Protein AF-A0A532BH96-F1 (afdb_monomer)

Foldseek 3Di:
DDDDDDDDDDDDDDDDDDDDPPDDDDDDDPDDPPPPDPPPDPDDQDFDDDPLDPDGDPVCVVSVVVVVVVPVVDVHDDDDDWFADDPPDDPVSRVVSSVD

pLDDT: mean 75.54, std 21.63, range [32.91, 97.62]

Radius of gyration: 32.84 Å; Cα contacts (8 Å, |Δi|>4): 36; chains: 1; bounding box: 77×75×36 Å

Sequence (100 aa):
MNLSCFVRHLAFIALLGSTSAFAQTDPPSPATPESAKPQSGPAPLVIHFGTGSSTILPKDREVLDQASRAFNEGKPQVMIVTGSADRAGTPGQNLLLSQR

Structure (mmCIF, N/CA/C/O backbone):
data_AF-A0A532BH96-F1
#
_entry.id   AF-A0A532BH96-F1
#
loop_
_atom_site.group_PDB
_atom_site.id
_atom_site.type_symbol
_atom_site.label_atom_id
_atom_site.label_alt_id
_atom_site.label_comp_id
_atom_site.label_asym_id
_atom_site.label_entity_id
_atom_site.label_seq_id
_atom_site.pdbx_PDB_ins_code
_atom_site.Cartn_x
_atom_site.Cartn_y
_atom_site.Cartn_z
_atom_site.occupancy
_atom_site.B_iso_or_equiv
_atom_site.auth_seq_id
_atom_site.auth_comp_id
_atom_site.auth_asym_id
_atom_site.auth_atom_id
_atom_site.pdbx_PDB_model_num
ATOM 1 N N . MET A 1 1 ? 62.232 59.858 -4.702 1.00 32.91 1 MET A N 1
ATOM 2 C CA . MET A 1 1 ? 63.444 59.220 -4.147 1.00 32.91 1 MET A CA 1
ATOM 3 C C . MET A 1 1 ? 63.254 59.078 -2.652 1.00 32.91 1 MET A C 1
ATOM 5 O O . MET A 1 1 ? 62.924 60.073 -2.032 1.00 32.91 1 MET A O 1
ATOM 9 N N . ASN A 1 2 ? 63.367 57.838 -2.165 1.00 39.50 2 ASN A N 1
ATOM 10 C CA . ASN A 1 2 ? 63.762 57.373 -0.827 1.00 39.50 2 ASN A CA 1
ATOM 11 C C . ASN A 1 2 ? 63.599 58.349 0.356 1.00 39.50 2 ASN A C 1
ATOM 13 O O . ASN A 1 2 ? 64.196 59.417 0.340 1.00 39.50 2 ASN A O 1
ATOM 17 N N . LEU A 1 3 ? 63.011 57.908 1.473 1.00 38.97 3 LEU A N 1
ATOM 18 C CA . LEU A 1 3 ? 63.772 57.194 2.507 1.00 38.97 3 LEU A CA 1
ATOM 19 C C . LEU A 1 3 ? 62.873 56.789 3.692 1.00 38.97 3 LEU A C 1
ATOM 21 O O . LEU A 1 3 ? 61.888 57.435 4.025 1.00 38.97 3 LEU A O 1
ATOM 25 N N . SER A 1 4 ? 63.257 55.657 4.257 1.00 45.19 4 SER A N 1
ATOM 26 C CA . SER A 1 4 ? 62.647 54.786 5.254 1.00 45.19 4 SER A CA 1
ATOM 27 C C . SER A 1 4 ? 62.455 55.343 6.677 1.00 45.19 4 SER A C 1
ATOM 29 O O . SER A 1 4 ? 63.069 56.330 7.060 1.00 45.19 4 SER A O 1
ATOM 31 N N . CYS A 1 5 ? 61.764 54.517 7.482 1.00 35.62 5 CYS A N 1
ATOM 32 C CA . CYS A 1 5 ? 61.951 54.272 8.926 1.00 35.62 5 CYS A CA 1
ATOM 33 C C . CYS A 1 5 ? 61.491 55.337 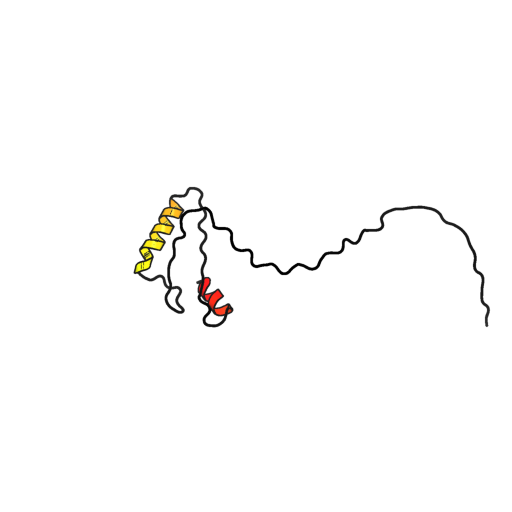9.938 1.00 35.62 5 CYS A C 1
ATOM 35 O O . CYS A 1 5 ? 62.046 56.420 9.973 1.00 35.62 5 CYS A O 1
ATOM 37 N N . PHE A 1 6 ? 60.560 54.943 10.825 1.00 44.78 6 PHE A N 1
ATOM 38 C CA . PHE A 1 6 ? 60.472 55.178 12.291 1.00 44.78 6 PHE A CA 1
ATOM 39 C C . PHE A 1 6 ? 59.014 54.857 12.705 1.00 44.78 6 PHE A C 1
ATOM 41 O O . PHE A 1 6 ? 58.100 55.599 12.382 1.00 44.78 6 PHE A O 1
ATOM 48 N N . VAL A 1 7 ? 58.657 53.647 13.151 1.00 42.09 7 VAL A N 1
ATOM 49 C CA . VAL A 1 7 ? 58.834 53.085 14.507 1.00 42.09 7 VAL A CA 1
ATOM 50 C C . VAL A 1 7 ? 58.417 54.048 15.631 1.00 42.09 7 VAL A C 1
ATOM 52 O O . VAL A 1 7 ? 58.996 55.120 15.751 1.00 42.09 7 VAL A O 1
ATOM 55 N N . ARG A 1 8 ? 57.546 53.531 16.524 1.00 41.12 8 ARG A N 1
ATOM 56 C CA . ARG A 1 8 ? 57.162 54.013 17.876 1.00 41.12 8 ARG A CA 1
ATOM 57 C C . ARG A 1 8 ? 56.141 55.148 17.908 1.00 41.12 8 ARG A C 1
ATOM 59 O O . ARG A 1 8 ? 56.262 56.113 17.185 1.00 41.12 8 ARG A O 1
ATOM 66 N N . HIS A 1 9 ? 55.157 55.181 18.796 1.00 34.03 9 HIS A N 1
ATOM 67 C CA . HIS A 1 9 ? 54.610 54.298 19.834 1.00 34.03 9 HIS A CA 1
ATOM 68 C C . HIS A 1 9 ? 53.549 55.180 20.515 1.00 34.03 9 HIS A C 1
ATOM 70 O O . HIS A 1 9 ? 53.860 56.340 20.763 1.00 34.03 9 HIS A O 1
ATOM 76 N N . LEU A 1 10 ? 52.391 54.620 20.875 1.00 42.12 10 LEU A N 1
ATOM 77 C CA . LEU A 1 10 ? 51.647 54.833 22.134 1.00 42.12 10 LEU A CA 1
ATOM 78 C C . LEU A 1 10 ? 50.129 54.935 21.942 1.00 42.12 10 LEU A C 1
ATOM 80 O O . LEU A 1 10 ? 49.605 55.919 21.442 1.00 42.12 10 LEU A O 1
ATOM 84 N N . ALA A 1 11 ? 49.489 53.902 22.494 1.00 45.09 11 ALA A N 1
ATOM 85 C CA . ALA A 1 11 ? 48.338 53.967 23.390 1.00 45.09 11 ALA A CA 1
ATOM 86 C C . ALA A 1 11 ? 46.981 54.441 22.847 1.00 45.09 11 ALA A C 1
ATOM 88 O O . ALA A 1 11 ? 46.748 55.628 22.705 1.00 45.09 11 ALA 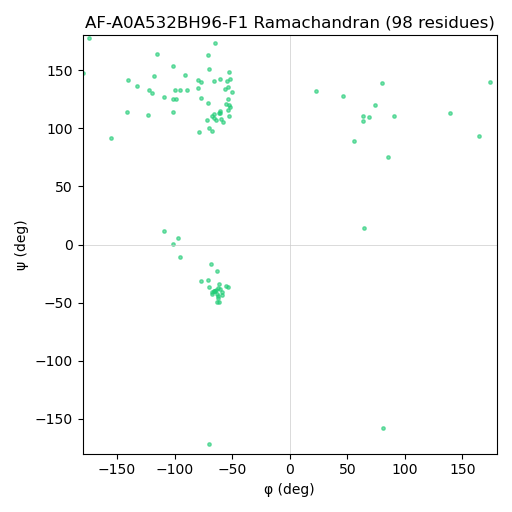A O 1
ATOM 89 N N . PHE A 1 12 ? 46.042 53.493 22.753 1.00 40.41 12 PHE A N 1
ATOM 90 C CA . PHE A 1 12 ? 44.640 53.650 23.176 1.00 40.41 12 PHE A CA 1
ATOM 91 C C . PHE A 1 12 ? 44.103 52.238 23.496 1.00 40.41 12 PHE A C 1
ATOM 93 O O . PHE A 1 12 ? 43.991 51.401 22.610 1.00 40.41 12 PHE A O 1
ATOM 100 N N . ILE A 1 13 ? 44.199 51.789 24.750 1.00 49.19 13 ILE A N 1
ATOM 101 C CA . ILE A 1 13 ? 43.148 51.789 25.788 1.00 49.19 13 ILE A CA 1
ATOM 102 C C . ILE A 1 13 ? 41.922 50.915 25.441 1.00 49.19 13 ILE A C 1
ATOM 104 O O . ILE A 1 13 ? 41.059 51.296 24.665 1.00 49.19 13 ILE A O 1
ATOM 108 N N . ALA A 1 14 ? 41.889 49.777 26.146 1.00 43.22 14 ALA A N 1
ATOM 109 C CA . ALA A 1 14 ? 40.765 49.116 26.818 1.00 43.22 14 ALA A CA 1
ATOM 110 C C . ALA A 1 14 ? 39.547 48.578 26.032 1.00 43.22 14 ALA A C 1
ATOM 112 O O . ALA A 1 14 ? 38.637 49.300 25.648 1.00 43.22 14 ALA A O 1
ATOM 113 N N . LEU A 1 15 ? 39.488 47.240 26.019 1.00 48.00 15 LEU A N 1
ATOM 114 C CA . LEU A 1 15 ? 38.410 46.415 26.588 1.00 48.00 15 LEU A CA 1
ATOM 115 C C . LEU A 1 15 ? 36.960 46.665 26.119 1.00 48.00 15 LEU A C 1
ATOM 117 O O . LEU A 1 15 ? 36.181 47.302 26.816 1.00 48.00 15 LEU A O 1
ATOM 121 N N . LEU A 1 16 ? 36.566 45.978 25.044 1.00 48.00 16 LEU A N 1
ATOM 122 C CA . LEU A 1 16 ? 35.289 45.255 24.917 1.00 48.00 16 LEU A CA 1
ATOM 123 C C . LEU A 1 16 ? 35.631 43.967 24.142 1.00 48.00 16 LEU A C 1
ATOM 125 O O . LEU A 1 16 ? 36.216 44.034 23.071 1.00 48.00 16 LEU A O 1
ATOM 129 N N . GLY A 1 17 ? 35.531 42.769 24.713 1.00 43.12 17 GLY A N 1
ATOM 130 C CA . GLY A 1 17 ? 34.258 42.109 24.977 1.00 43.12 17 GLY A CA 1
ATOM 131 C C . GLY A 1 17 ? 33.880 41.243 23.768 1.00 43.12 17 GLY A C 1
ATOM 132 O O . GLY A 1 17 ? 33.541 41.782 22.722 1.00 43.12 17 GLY A O 1
ATOM 133 N N . SER A 1 18 ? 33.925 39.918 23.951 1.00 45.38 18 SER A N 1
ATOM 134 C CA . SER A 1 18 ? 33.372 38.868 23.071 1.00 45.38 18 SER A CA 1
ATOM 135 C C . SER A 1 18 ? 34.242 38.377 21.905 1.00 45.38 18 SER A C 1
ATOM 137 O O . SER A 1 18 ? 33.954 38.611 20.735 1.00 45.38 18 SER A O 1
ATOM 139 N N . THR A 1 19 ? 35.258 37.565 22.213 1.00 49.19 19 THR A N 1
ATOM 140 C CA . THR A 1 19 ? 35.740 36.560 21.254 1.00 49.19 19 THR A CA 1
ATOM 141 C C . THR A 1 19 ? 34.696 35.448 21.166 1.00 49.19 19 THR A C 1
ATOM 143 O O . THR A 1 19 ? 34.534 34.670 22.107 1.00 49.19 19 THR A O 1
ATOM 146 N N . SER A 1 20 ? 33.965 35.392 20.055 1.00 50.78 20 SER A N 1
ATOM 147 C CA . SER A 1 20 ? 33.078 34.281 19.722 1.00 50.78 20 SER A CA 1
ATOM 148 C C . SER A 1 20 ? 33.856 32.967 19.776 1.00 50.78 20 SER A C 1
ATOM 15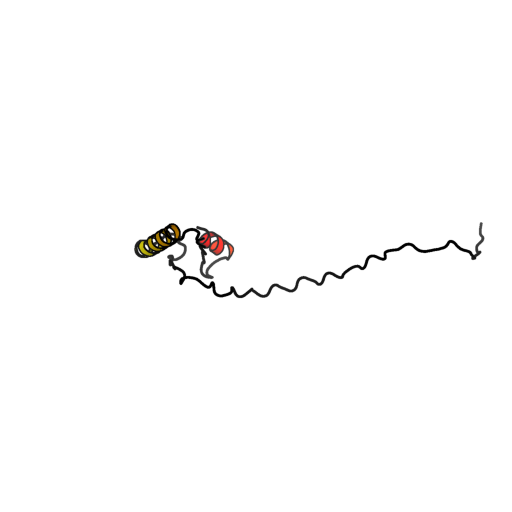0 O O . SER A 1 20 ? 34.788 32.755 19.001 1.00 50.78 20 SER A O 1
ATOM 152 N N . ALA A 1 21 ? 33.485 32.089 20.705 1.00 49.38 21 ALA A N 1
ATOM 153 C CA . ALA A 1 21 ? 33.918 30.705 20.679 1.00 49.38 21 ALA A CA 1
ATOM 154 C C . ALA A 1 21 ? 33.305 30.051 19.434 1.00 49.38 21 ALA A C 1
ATOM 156 O O . ALA A 1 21 ? 32.094 29.841 19.366 1.00 49.38 21 ALA A O 1
ATOM 157 N N . PHE A 1 22 ? 34.130 29.752 18.433 1.00 46.31 22 PHE A N 1
ATOM 158 C CA . PHE A 1 22 ? 33.749 28.812 17.388 1.00 46.31 22 PHE A CA 1
ATOM 159 C C . PHE A 1 22 ? 33.659 27.432 18.040 1.00 46.31 22 PHE A C 1
ATOM 161 O O . PHE A 1 22 ? 34.670 26.770 18.261 1.00 46.31 22 PHE A O 1
ATOM 168 N N . ALA A 1 23 ? 32.444 27.019 18.396 1.00 52.12 23 ALA A N 1
ATOM 169 C CA . ALA A 1 23 ? 32.159 25.622 18.669 1.00 52.12 23 ALA A CA 1
ATOM 170 C C . ALA A 1 23 ? 32.430 24.840 17.374 1.00 52.12 23 ALA A C 1
ATOM 172 O O . ALA A 1 23 ? 31.764 25.060 16.361 1.00 52.12 23 ALA A O 1
ATOM 173 N N . GLN A 1 24 ? 33.447 23.978 17.387 1.00 53.66 24 GLN A N 1
ATOM 174 C CA . GLN A 1 24 ? 33.673 23.003 16.327 1.00 53.66 24 GLN A CA 1
ATOM 175 C C . GLN A 1 24 ? 32.448 22.087 16.269 1.00 53.66 24 GLN A C 1
ATOM 177 O O . GLN A 1 24 ? 32.175 21.343 17.206 1.00 53.66 24 GLN A O 1
ATOM 182 N N . THR A 1 25 ? 31.693 22.162 15.177 1.00 48.53 25 THR A N 1
ATOM 183 C CA . THR A 1 25 ? 30.738 21.122 14.804 1.00 48.53 25 THR A CA 1
ATOM 184 C C . THR A 1 25 ? 31.528 19.876 14.432 1.00 48.53 25 THR A C 1
ATOM 186 O O . THR A 1 25 ? 32.210 19.864 13.404 1.00 48.53 25 THR A O 1
ATOM 189 N N . ASP A 1 26 ? 31.442 18.848 15.274 1.00 65.62 26 ASP A N 1
ATOM 190 C CA . ASP A 1 26 ? 31.833 17.489 14.912 1.00 65.62 26 ASP A CA 1
ATOM 191 C C . ASP A 1 26 ? 31.144 17.069 13.597 1.00 65.62 26 ASP A C 1
ATOM 193 O O . ASP A 1 26 ? 29.980 17.425 13.363 1.00 65.62 26 ASP A O 1
ATOM 197 N N . PRO A 1 27 ? 31.828 16.319 12.715 1.00 69.38 27 PRO A N 1
ATOM 198 C CA . PRO A 1 27 ? 31.194 15.730 11.542 1.00 69.38 27 PRO A CA 1
ATOM 199 C C . PRO A 1 27 ? 30.064 14.779 11.981 1.00 69.38 27 PRO A C 1
ATOM 201 O O . PRO A 1 27 ? 30.222 14.069 12.979 1.00 69.38 27 PRO A O 1
ATOM 204 N N . PRO A 1 28 ? 28.927 14.724 11.257 1.00 65.25 28 PRO A N 1
ATOM 205 C CA . PRO A 1 28 ? 27.851 13.803 11.592 1.00 65.25 28 PRO A CA 1
ATOM 206 C C . PRO A 1 28 ? 28.379 12.370 11.515 1.00 65.25 28 PRO A C 1
ATOM 208 O O . PRO A 1 28 ? 28.774 11.887 10.452 1.00 65.25 28 PRO A O 1
ATOM 211 N N . SER A 1 29 ? 28.400 11.704 12.668 1.00 71.25 29 SER A N 1
ATOM 212 C CA . SER A 1 29 ? 28.680 10.277 12.765 1.00 71.25 29 SER A CA 1
ATOM 213 C C . SER A 1 29 ? 27.682 9.520 11.875 1.00 71.25 29 SER A C 1
ATOM 215 O O . SER A 1 29 ? 26.491 9.852 11.906 1.00 71.25 29 SER A O 1
ATOM 217 N N . PRO A 1 30 ? 28.121 8.546 11.053 1.00 67.44 30 PRO A N 1
ATOM 218 C CA . PRO A 1 30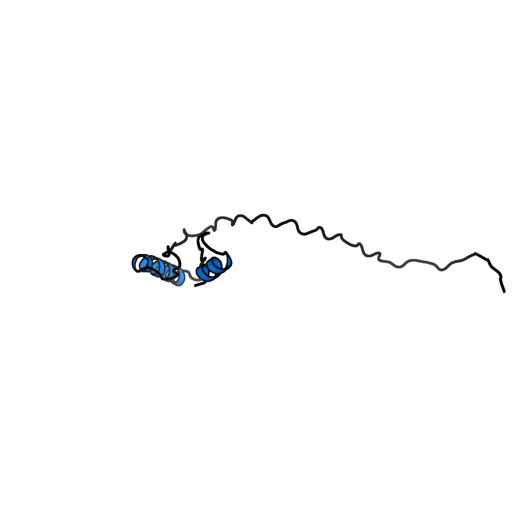 ? 27.218 7.770 10.214 1.00 67.44 30 PRO A CA 1
ATOM 219 C C . PRO A 1 30 ? 26.148 7.129 11.095 1.00 67.44 30 PRO A C 1
ATOM 221 O O . PRO A 1 30 ? 26.464 6.397 12.032 1.00 67.44 30 PRO A O 1
ATOM 224 N N . ALA A 1 31 ? 24.883 7.445 10.812 1.00 62.19 31 ALA A N 1
ATOM 225 C CA . ALA A 1 31 ? 23.747 6.893 11.527 1.00 62.19 31 ALA A CA 1
ATOM 226 C C . ALA A 1 31 ? 23.784 5.365 11.410 1.00 62.19 31 ALA A C 1
ATOM 228 O O . ALA A 1 31 ? 23.494 4.793 10.358 1.00 62.19 31 ALA A O 1
ATOM 229 N N . THR A 1 32 ? 24.171 4.702 12.496 1.00 63.19 32 THR A N 1
ATOM 230 C CA . THR A 1 32 ? 23.914 3.282 12.706 1.00 63.19 32 THR A CA 1
ATOM 231 C C . THR A 1 32 ? 22.424 3.053 12.447 1.00 63.19 32 THR A C 1
ATOM 233 O O . THR A 1 32 ? 21.627 3.829 12.980 1.00 63.19 32 THR A O 1
ATOM 236 N N . PRO A 1 33 ? 22.018 2.047 11.648 1.00 61.00 33 PRO A N 1
ATOM 237 C CA . PRO A 1 33 ? 20.609 1.726 11.467 1.00 61.00 33 PRO A CA 1
ATOM 238 C C . PRO A 1 33 ? 19.983 1.551 12.846 1.00 61.00 33 PRO A C 1
ATOM 240 O O . PRO A 1 33 ? 20.344 0.632 13.585 1.00 61.00 33 PRO A O 1
ATOM 243 N N . GLU A 1 34 ? 19.119 2.486 13.229 1.00 61.78 34 GLU A N 1
ATOM 244 C CA . GLU A 1 34 ? 18.418 2.414 14.496 1.00 61.78 34 GLU A CA 1
ATOM 245 C C . GLU A 1 34 ? 17.528 1.177 14.421 1.00 61.78 34 GLU A C 1
ATOM 247 O O . GLU A 1 34 ? 16.574 1.113 13.646 1.00 61.78 34 GLU A O 1
ATOM 252 N N . SER A 1 35 ? 17.925 0.138 15.155 1.00 63.47 35 SER A N 1
ATOM 253 C CA . SER A 1 35 ? 17.144 -1.081 15.286 1.00 63.47 35 SER A CA 1
ATOM 254 C C . SER A 1 35 ? 15.805 -0.675 15.886 1.00 63.47 35 SER A C 1
ATOM 256 O O . SER A 1 35 ? 15.749 -0.251 17.043 1.00 63.47 35 SER A O 1
ATOM 258 N N . ALA A 1 36 ? 14.750 -0.709 15.070 1.00 64.69 36 ALA A N 1
ATOM 259 C CA . ALA A 1 36 ? 13.418 -0.294 15.477 1.00 64.69 36 ALA A CA 1
ATOM 260 C C . ALA A 1 36 ? 13.049 -1.021 16.777 1.00 64.69 36 ALA A C 1
ATOM 262 O O . ALA A 1 36 ? 13.017 -2.253 16.825 1.00 64.69 36 ALA A O 1
ATOM 263 N N . LYS A 1 37 ? 12.817 -0.259 17.854 1.00 59.72 37 LYS A N 1
ATOM 264 C CA . LYS A 1 37 ? 12.353 -0.828 19.123 1.00 59.72 37 LYS A CA 1
ATOM 265 C C . LYS A 1 37 ? 11.084 -1.653 18.867 1.00 59.72 37 LYS A C 1
ATOM 267 O O . LYS A 1 37 ? 10.229 -1.191 18.108 1.00 59.72 37 LYS A O 1
ATOM 272 N N . PRO A 1 38 ? 10.919 -2.819 19.519 1.00 57.22 38 PRO A N 1
ATOM 273 C CA . PRO A 1 38 ? 9.679 -3.577 19.448 1.00 57.22 38 PRO A CA 1
ATOM 274 C C . PRO A 1 38 ? 8.510 -2.666 19.819 1.00 57.22 38 PRO A C 1
ATOM 276 O O . PRO A 1 38 ? 8.490 -2.082 20.906 1.00 57.22 38 PRO A O 1
ATOM 279 N N . GLN A 1 39 ? 7.562 -2.500 18.901 1.00 59.34 39 GLN A N 1
ATOM 280 C CA . GLN A 1 39 ? 6.346 -1.753 19.179 1.00 59.34 39 GLN A CA 1
ATOM 281 C C . GLN A 1 39 ? 5.559 -2.543 20.228 1.00 59.34 39 GLN A C 1
ATOM 283 O O . GLN A 1 39 ? 5.105 -3.654 19.964 1.00 59.34 39 GLN A O 1
ATOM 288 N N . SER A 1 40 ? 5.449 -1.996 21.441 1.00 59.03 40 SER A N 1
ATOM 289 C CA . SER A 1 40 ? 4.590 -2.558 22.483 1.00 59.03 40 SER A CA 1
ATOM 290 C C . SER A 1 40 ? 3.142 -2.331 22.055 1.00 59.03 40 SER A C 1
ATOM 292 O O . SER A 1 40 ? 2.630 -1.215 22.129 1.00 59.03 40 SER A O 1
ATOM 294 N N . GLY A 1 41 ? 2.522 -3.370 21.509 1.00 67.75 41 GLY A N 1
ATOM 295 C CA . GLY A 1 41 ? 1.183 -3.325 20.943 1.00 67.75 41 GLY A CA 1
ATOM 296 C C . GLY A 1 41 ? 0.707 -4.718 20.532 1.00 67.75 41 GLY A C 1
ATOM 297 O O . GLY A 1 41 ? 1.448 -5.694 20.679 1.00 67.75 41 GLY A O 1
ATOM 298 N N . PRO A 1 42 ? -0.537 -4.829 20.039 1.00 74.06 42 PRO A N 1
ATOM 299 C CA . PRO A 1 42 ? -1.041 -6.062 19.449 1.00 74.06 42 PRO A CA 1
ATOM 300 C C . PRO A 1 42 ? -0.089 -6.575 18.365 1.00 74.06 42 PRO A C 1
ATOM 302 O O . PRO A 1 42 ? 0.555 -5.781 17.677 1.00 74.06 42 PRO A O 1
ATOM 305 N N . ALA A 1 43 ? -0.023 -7.898 18.198 1.00 82.81 43 ALA A N 1
ATOM 306 C CA . ALA A 1 43 ? 0.742 -8.484 17.105 1.00 82.81 43 ALA A CA 1
ATOM 307 C C . ALA A 1 43 ? 0.290 -7.872 15.760 1.00 82.81 43 ALA A C 1
ATOM 309 O O . ALA A 1 43 ? -0.917 -7.719 15.542 1.00 82.81 43 ALA A O 1
ATOM 310 N N . PRO A 1 44 ? 1.228 -7.505 14.869 1.00 87.12 44 PRO A N 1
ATOM 311 C CA . PRO A 1 44 ? 0.882 -6.887 13.599 1.00 87.12 44 PRO A CA 1
ATOM 312 C C . PRO A 1 44 ? 0.117 -7.873 12.713 1.00 87.12 44 PRO A C 1
ATOM 314 O O . PRO A 1 44 ? 0.449 -9.058 12.646 1.00 87.12 44 PRO A O 1
ATOM 317 N N . LEU A 1 45 ? -0.890 -7.369 12.002 1.00 92.31 45 LEU A N 1
ATOM 318 C CA . LEU A 1 45 ? -1.563 -8.123 10.951 1.00 92.31 45 LEU A CA 1
ATOM 319 C C 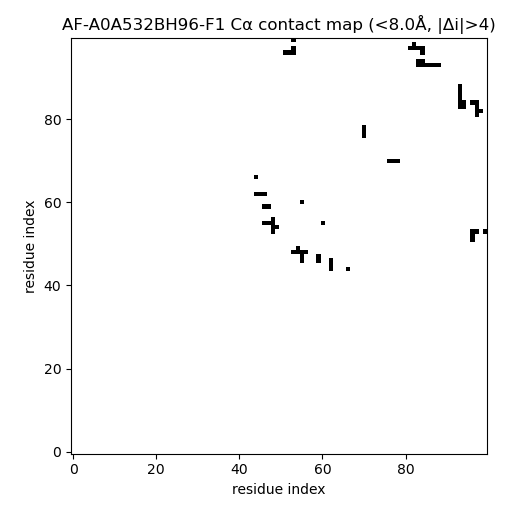. LEU A 1 45 ? -0.698 -8.078 9.686 1.00 92.31 45 LEU A C 1
ATOM 321 O O . LEU A 1 45 ? -0.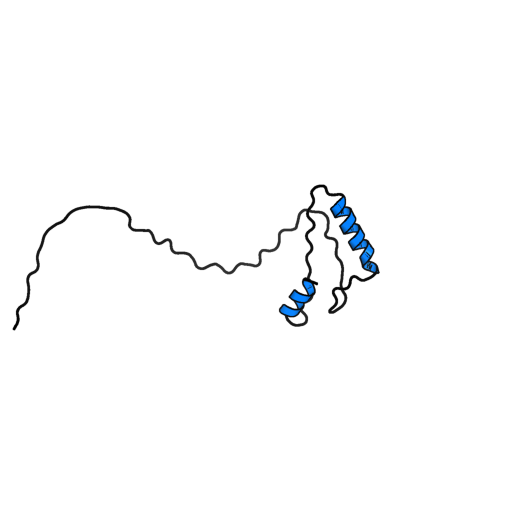195 -7.018 9.314 1.00 92.31 45 LEU A O 1
ATOM 325 N N . VAL A 1 46 ? -0.518 -9.226 9.031 1.00 94.12 46 VAL A N 1
ATOM 326 C CA . VAL A 1 46 ? 0.385 -9.380 7.880 1.00 94.12 46 VAL A CA 1
ATOM 327 C C . VAL A 1 46 ? -0.395 -9.892 6.674 1.00 94.12 46 VAL A C 1
ATOM 329 O O . VAL A 1 46 ? -1.143 -10.860 6.782 1.00 94.12 46 VAL A O 1
ATOM 332 N N . ILE A 1 47 ? -0.190 -9.257 5.518 1.00 95.62 47 ILE A N 1
ATOM 333 C CA . ILE A 1 47 ? -0.737 -9.678 4.223 1.00 95.62 47 ILE A CA 1
ATOM 334 C C . ILE A 1 47 ? 0.438 -9.953 3.285 1.00 95.62 47 ILE A C 1
ATOM 336 O O . ILE A 1 47 ? 1.343 -9.130 3.152 1.00 95.62 47 ILE A O 1
ATOM 340 N N . HIS A 1 48 ? 0.425 -11.117 2.634 1.00 95.06 48 HIS A N 1
ATOM 341 C CA . HIS A 1 48 ? 1.446 -11.499 1.664 1.00 95.06 48 HIS A CA 1
ATOM 342 C C . HIS A 1 48 ? 0.957 -11.260 0.240 1.00 95.06 48 HIS A C 1
ATOM 344 O O . HIS A 1 48 ? -0.134 -11.686 -0.134 1.00 95.06 48 HIS A O 1
ATOM 350 N N . PHE A 1 49 ? 1.807 -10.639 -0.569 1.00 95.75 49 PHE A N 1
ATOM 351 C CA . PHE A 1 49 ? 1.525 -10.363 -1.969 1.00 95.75 49 PHE A CA 1
ATOM 352 C C . PHE A 1 49 ? 2.237 -11.356 -2.888 1.00 95.75 49 PHE A C 1
ATOM 354 O O . PHE A 1 49 ? 3.277 -11.920 -2.545 1.00 95.75 49 PHE A O 1
ATOM 361 N N . GLY A 1 50 ? 1.665 -11.568 -4.074 1.00 94.81 50 GLY A N 1
ATOM 362 C CA . GLY A 1 50 ? 2.336 -12.311 -5.140 1.00 94.81 50 GLY A CA 1
ATOM 363 C C . GLY A 1 50 ? 3.504 -11.522 -5.743 1.00 94.81 50 GLY A C 1
ATOM 364 O O . GLY A 1 50 ? 3.589 -10.303 -5.602 1.00 94.81 50 GLY A O 1
ATOM 365 N N . THR A 1 51 ? 4.390 -12.212 -6.465 1.00 94.81 51 THR A N 1
ATOM 366 C CA . THR A 1 51 ? 5.550 -11.598 -7.129 1.00 94.81 51 THR A CA 1
ATOM 367 C C . THR A 1 51 ? 5.139 -10.429 -8.027 1.00 94.81 51 THR A C 1
ATOM 369 O O . THR A 1 51 ? 4.301 -10.585 -8.914 1.00 94.81 51 THR A O 1
ATOM 372 N N . GLY A 1 52 ? 5.744 -9.258 -7.801 1.00 94.88 52 GLY A N 1
ATOM 373 C CA . GLY A 1 52 ? 5.504 -8.053 -8.602 1.00 94.88 52 GLY A CA 1
ATOM 374 C C . GLY A 1 52 ? 4.079 -7.490 -8.518 1.00 94.88 52 GLY A C 1
ATOM 375 O O . GLY A 1 52 ? 3.709 -6.668 -9.355 1.00 94.88 52 GLY A O 1
ATOM 376 N N . SER A 1 53 ? 3.276 -7.925 -7.544 1.00 95.94 53 SER A N 1
ATOM 377 C CA . SER A 1 53 ? 1.873 -7.537 -7.398 1.00 95.94 53 SER A CA 1
ATOM 378 C C . SER A 1 53 ? 1.636 -6.792 -6.088 1.00 95.94 53 SER A C 1
ATOM 380 O O . SER A 1 53 ? 2.224 -7.130 -5.069 1.00 95.94 53 SER A O 1
ATOM 382 N N . SER A 1 54 ? 0.730 -5.815 -6.111 1.00 96.38 54 SER A N 1
ATOM 383 C CA . SER A 1 54 ? 0.127 -5.194 -4.920 1.00 96.38 54 SER A CA 1
ATOM 384 C C . SER A 1 54 ? -1.349 -5.588 -4.756 1.00 96.38 54 SER A C 1
ATOM 386 O O . SER A 1 54 ? -2.095 -5.008 -3.973 1.00 96.38 54 SER A O 1
ATOM 388 N N . THR A 1 55 ? -1.813 -6.585 -5.519 1.00 96.62 55 THR A N 1
ATOM 389 C CA . THR A 1 55 ? -3.202 -7.050 -5.442 1.00 96.62 55 THR A CA 1
ATOM 390 C C . THR A 1 55 ? -3.395 -7.917 -4.206 1.00 96.62 55 THR A C 1
ATOM 392 O O . THR A 1 55 ? -2.706 -8.922 -4.040 1.00 96.62 55 THR A O 1
ATOM 395 N N . ILE A 1 56 ? -4.380 -7.569 -3.378 1.00 94.56 56 ILE A N 1
ATOM 396 C CA . ILE A 1 56 ? -4.790 -8.387 -2.234 1.00 94.56 56 ILE A CA 1
ATOM 397 C C . ILE A 1 56 ? -5.492 -9.644 -2.749 1.00 94.56 56 ILE A C 1
ATOM 399 O O . ILE A 1 56 ? -6.502 -9.564 -3.456 1.00 94.56 56 ILE A O 1
ATOM 403 N N . LEU A 1 57 ? -4.963 -10.815 -2.390 1.00 93.88 57 LEU A N 1
ATOM 404 C CA . LEU A 1 57 ? -5.567 -12.085 -2.771 1.00 93.88 57 LEU A CA 1
ATOM 405 C C . LEU A 1 57 ? -6.883 -12.301 -2.002 1.00 93.88 57 LEU A C 1
ATOM 407 O O . LEU A 1 57 ? -7.001 -11.874 -0.853 1.00 93.88 57 LEU A O 1
ATOM 411 N N . PRO A 1 58 ? -7.864 -13.028 -2.572 1.00 94.31 58 PRO A N 1
ATOM 412 C CA . PRO A 1 58 ? -9.139 -13.287 -1.901 1.00 94.31 58 PRO A CA 1
ATOM 413 C C . PRO A 1 58 ? -8.995 -13.899 -0.503 1.00 94.31 58 PRO A C 1
ATOM 415 O O . PRO A 1 58 ? -9.738 -13.521 0.396 1.00 94.31 58 PRO A O 1
ATOM 418 N N . LYS A 1 59 ? -8.003 -14.781 -0.312 1.00 91.06 59 LYS A N 1
ATOM 419 C CA . LYS A 1 59 ? -7.713 -15.434 0.974 1.00 91.06 59 LYS A CA 1
ATOM 420 C C . LYS A 1 59 ? -7.300 -14.464 2.089 1.00 91.06 59 LYS A C 1
ATOM 422 O O . LYS A 1 59 ? -7.439 -14.800 3.253 1.00 91.06 59 LYS A O 1
ATOM 427 N N . ASP A 1 60 ? -6.792 -13.281 1.738 1.00 93.81 60 ASP A N 1
ATOM 428 C CA . ASP A 1 60 ? -6.265 -12.307 2.701 1.00 93.81 60 ASP A CA 1
ATOM 429 C C . ASP A 1 60 ? -7.265 -11.167 2.984 1.00 93.81 60 ASP A C 1
ATOM 431 O O . ASP A 1 60 ? -6.990 -10.276 3.787 1.00 93.81 60 ASP A O 1
ATOM 435 N N . ARG A 1 61 ? -8.457 -11.194 2.365 1.00 94.50 61 ARG A N 1
ATOM 436 C CA . ARG A 1 61 ? -9.515 -10.197 2.611 1.00 94.50 61 ARG A CA 1
ATOM 437 C C . ARG A 1 61 ? -10.001 -10.204 4.055 1.00 94.50 61 ARG A C 1
ATOM 439 O O . ARG A 1 61 ? -10.222 -9.142 4.624 1.00 94.50 61 ARG A O 1
ATOM 446 N N . GLU A 1 62 ? -10.091 -11.382 4.665 1.00 94.81 62 GLU A N 1
ATOM 447 C CA . GLU A 1 62 ? -10.520 -11.523 6.060 1.00 94.81 62 GLU A CA 1
ATOM 448 C C . GLU A 1 62 ? -9.569 -10.804 7.033 1.00 94.81 62 GLU A C 1
ATOM 450 O O . GLU A 1 62 ? -10.018 -10.210 8.015 1.00 94.81 62 GLU A O 1
ATOM 455 N N . VAL A 1 63 ? -8.264 -10.785 6.727 1.00 94.06 63 VAL A N 1
ATOM 456 C CA . VAL A 1 63 ? -7.241 -10.077 7.516 1.00 94.06 63 VAL A CA 1
ATOM 457 C C . VAL A 1 63 ? -7.435 -8.562 7.420 1.00 94.06 63 VAL A C 1
ATOM 459 O O . VAL A 1 63 ? -7.374 -7.860 8.431 1.00 94.06 63 VAL A O 1
ATOM 462 N N . LEU A 1 64 ? -7.720 -8.046 6.221 1.00 93.75 64 LEU A N 1
ATOM 463 C CA . LEU A 1 64 ? -8.002 -6.622 6.019 1.00 93.75 64 LEU A CA 1
ATOM 464 C C . LEU A 1 64 ? -9.294 -6.188 6.730 1.00 93.75 64 LEU A C 1
ATOM 466 O O . LEU A 1 64 ? -9.346 -5.118 7.344 1.00 93.75 64 LEU A O 1
ATOM 470 N N . ASP A 1 65 ? -10.323 -7.033 6.694 1.00 94.38 65 ASP A N 1
ATOM 471 C CA . ASP A 1 65 ? -11.581 -6.786 7.396 1.00 94.38 65 ASP A CA 1
ATOM 472 C C . ASP A 1 65 ? -11.379 -6.759 8.917 1.00 94.38 65 ASP A C 1
ATOM 474 O O . ASP A 1 65 ? -11.954 -5.920 9.616 1.00 94.38 65 ASP A O 1
ATOM 478 N N . GLN A 1 66 ? -10.531 -7.650 9.444 1.00 92.75 66 GLN A N 1
ATOM 479 C CA . GLN A 1 66 ? -10.149 -7.647 10.854 1.00 92.75 66 GLN A CA 1
ATOM 480 C C . GLN A 1 66 ? -9.411 -6.358 11.237 1.00 92.75 66 GLN A C 1
ATOM 482 O O . GLN A 1 66 ? -9.762 -5.748 12.248 1.00 92.75 66 GLN A O 1
ATOM 487 N N . ALA A 1 67 ? -8.442 -5.916 10.427 1.00 91.44 67 ALA A N 1
ATOM 488 C CA . ALA A 1 67 ? -7.734 -4.653 10.652 1.00 91.44 67 ALA A CA 1
ATOM 489 C C . ALA A 1 67 ? -8.705 -3.461 10.676 1.00 91.44 67 ALA A C 1
ATOM 491 O O . ALA A 1 67 ? -8.639 -2.614 11.566 1.00 91.44 67 ALA A O 1
ATOM 492 N N . SER A 1 68 ? -9.655 -3.440 9.736 1.00 92.31 68 SER A N 1
ATOM 493 C CA . SER A 1 68 ? -10.662 -2.381 9.620 1.00 92.31 68 SER A CA 1
ATOM 494 C C . SER A 1 68 ? -11.562 -2.308 10.855 1.00 92.31 68 SER A C 1
ATOM 496 O O . SER A 1 68 ? -11.813 -1.223 11.377 1.00 92.31 68 SER A O 1
ATOM 498 N N . ARG A 1 69 ? -12.022 -3.459 11.366 1.00 91.94 69 ARG A N 1
ATOM 499 C CA . ARG A 1 69 ? -12.811 -3.517 12.607 1.00 91.94 69 ARG A CA 1
ATOM 500 C C . ARG A 1 69 ? -12.012 -3.027 13.811 1.00 91.94 69 ARG A C 1
ATOM 502 O O . ARG A 1 69 ? -12.477 -2.129 14.505 1.00 91.94 69 ARG A O 1
ATOM 509 N N . ALA A 1 70 ? -10.792 -3.534 13.993 1.00 89.00 70 ALA A N 1
ATOM 510 C CA . ALA A 1 70 ? -9.931 -3.144 15.109 1.00 89.00 70 ALA A CA 1
ATOM 511 C C . ALA A 1 70 ? -9.645 -1.632 15.122 1.00 89.00 70 ALA A C 1
ATOM 513 O O . ALA A 1 70 ? -9.692 -0.996 16.174 1.00 89.00 70 ALA A O 1
ATOM 514 N N . PHE A 1 71 ? -9.402 -1.042 13.948 1.00 89.75 71 PHE A N 1
ATOM 515 C CA . PHE A 1 71 ? -9.216 0.401 13.815 1.00 89.75 71 PHE A CA 1
ATOM 516 C C . PHE A 1 71 ? -10.473 1.194 14.207 1.00 89.75 71 PHE A C 1
ATOM 518 O O . PHE A 1 71 ? -10.372 2.190 14.918 1.00 89.75 71 PHE A O 1
ATOM 525 N N . ASN A 1 72 ? -11.659 0.743 13.789 1.00 89.69 72 ASN A N 1
ATOM 526 C CA . ASN A 1 72 ? -12.924 1.425 14.086 1.00 89.69 72 A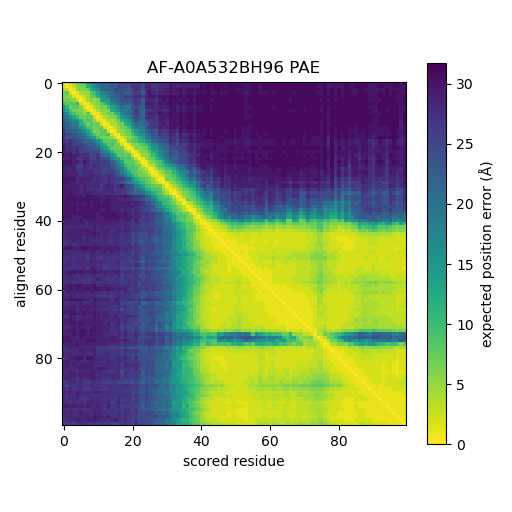SN A CA 1
ATOM 527 C C . ASN A 1 72 ? -13.344 1.324 15.565 1.00 89.69 72 ASN A C 1
ATOM 529 O O . ASN A 1 72 ? -14.012 2.223 16.081 1.00 89.69 72 ASN A O 1
ATOM 533 N N . GLU A 1 73 ? -12.978 0.234 16.241 1.00 88.50 73 GLU A N 1
ATOM 534 C CA . GLU A 1 73 ? -13.288 -0.008 17.655 1.00 88.50 73 GLU A CA 1
ATOM 535 C C . GLU A 1 73 ? -12.376 0.793 18.605 1.00 88.50 73 GL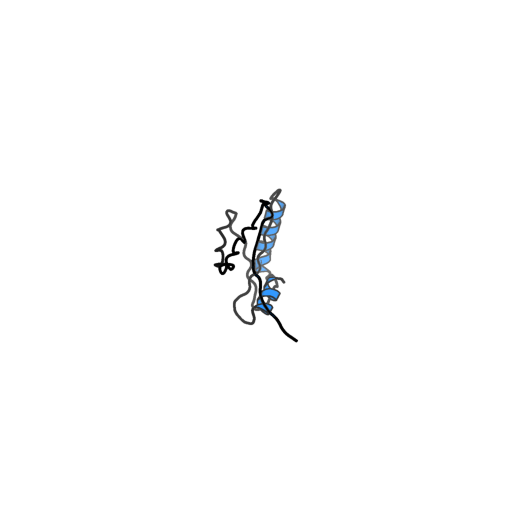U A C 1
ATOM 537 O O . GLU A 1 73 ? -12.813 1.215 19.679 1.00 88.50 73 GLU A O 1
ATOM 542 N N . GLY A 1 74 ? -11.125 1.056 18.212 1.00 75.94 74 GLY A N 1
ATOM 543 C CA . GLY A 1 74 ? -10.149 1.792 19.019 1.00 75.94 74 GLY A CA 1
ATOM 544 C C . GLY A 1 74 ? -10.364 3.311 18.991 1.00 75.94 74 GLY A C 1
ATOM 545 O O . GLY A 1 74 ? -9.885 4.000 18.093 1.00 75.94 74 GLY A O 1
ATOM 546 N N . LYS A 1 75 ? -11.041 3.883 19.995 1.00 64.50 75 LYS A N 1
ATOM 547 C CA . LYS A 1 75 ? -11.167 5.347 20.157 1.00 64.50 75 LYS A CA 1
ATOM 548 C C . LYS A 1 75 ? -10.215 5.897 21.235 1.00 64.50 75 LYS A C 1
ATOM 550 O O . LYS A 1 75 ? -10.493 5.659 22.410 1.00 64.50 75 LYS A O 1
ATOM 555 N N . PRO A 1 76 ? -9.197 6.724 20.905 1.00 60.69 76 PRO A N 1
ATOM 556 C CA . PRO A 1 76 ? -8.545 6.942 19.606 1.00 60.69 76 PRO A CA 1
ATOM 557 C C . PRO A 1 76 ? -7.360 5.981 19.378 1.00 60.69 76 PRO A C 1
ATOM 559 O O . PRO A 1 76 ? -6.485 5.864 20.234 1.00 60.69 76 PRO A O 1
ATOM 562 N N . GLN A 1 77 ? -7.283 5.349 18.203 1.00 77.12 77 GLN A N 1
ATOM 563 C CA . GLN A 1 77 ? -6.155 4.503 17.807 1.00 77.12 77 GLN A CA 1
ATOM 564 C C . GLN A 1 77 ? -5.668 4.839 16.392 1.00 77.12 77 GLN A C 1
ATOM 566 O O . GLN A 1 77 ? -6.458 5.043 15.476 1.00 77.12 77 GLN A O 1
ATOM 571 N N . VAL A 1 78 ? -4.346 4.915 16.219 1.00 86.19 78 VAL A N 1
ATOM 572 C CA . VAL A 1 78 ? -3.692 5.104 14.915 1.00 86.19 78 VAL A CA 1
ATOM 573 C C . VAL A 1 78 ? -3.303 3.736 14.360 1.00 86.19 78 VAL A C 1
ATOM 575 O O . VAL A 1 78 ? -2.710 2.930 15.076 1.00 86.19 78 VAL A O 1
ATOM 578 N N . MET A 1 79 ? -3.601 3.485 13.084 1.00 88.25 79 MET A N 1
ATOM 579 C CA . MET A 1 79 ? -3.092 2.325 12.350 1.00 88.25 79 MET A CA 1
ATOM 580 C C . MET A 1 79 ? -1.886 2.744 11.509 1.00 88.25 79 MET A C 1
ATOM 582 O O . MET A 1 79 ? -1.975 3.674 10.709 1.00 88.25 79 MET A O 1
ATOM 586 N N . ILE A 1 80 ? -0.763 2.050 11.686 1.00 90.62 80 ILE A N 1
ATOM 587 C CA . ILE A 1 80 ? 0.440 2.222 10.867 1.00 90.62 80 ILE A CA 1
ATOM 588 C C . ILE A 1 80 ? 0.473 1.080 9.854 1.00 90.62 80 ILE A C 1
ATOM 590 O O . ILE A 1 80 ? 0.421 -0.086 10.239 1.00 90.62 80 ILE A O 1
ATOM 594 N N . VAL A 1 81 ? 0.573 1.418 8.568 1.00 93.44 81 VAL A N 1
ATOM 595 C CA . VAL A 1 81 ? 0.724 0.446 7.478 1.00 93.44 81 VAL A CA 1
ATOM 596 C C . VAL A 1 81 ? 2.140 0.554 6.932 1.00 93.44 81 VAL A C 1
ATOM 598 O O . VAL A 1 81 ? 2.600 1.642 6.589 1.00 93.44 81 VAL A O 1
ATOM 601 N N . THR A 1 82 ? 2.843 -0.573 6.860 1.00 94.94 82 THR A N 1
ATOM 602 C CA . THR A 1 82 ? 4.208 -0.638 6.330 1.00 94.94 82 THR A CA 1
ATOM 603 C C . THR A 1 82 ? 4.255 -1.628 5.178 1.00 94.94 82 THR A C 1
ATOM 605 O O . THR A 1 82 ? 4.113 -2.832 5.380 1.00 94.94 82 THR A O 1
ATOM 608 N N . GLY A 1 83 ? 4.457 -1.113 3.966 1.00 95.69 83 GLY A N 1
ATOM 609 C CA . GLY A 1 83 ? 4.736 -1.926 2.791 1.00 95.69 83 GLY A CA 1
ATOM 610 C C . GLY A 1 83 ? 6.201 -2.348 2.757 1.00 95.69 83 GLY A C 1
ATOM 611 O O . GLY A 1 83 ? 7.099 -1.585 3.112 1.00 95.69 83 GLY A O 1
ATOM 612 N N . SER A 1 84 ? 6.462 -3.578 2.336 1.00 96.12 84 SER A N 1
ATOM 613 C CA . SER A 1 84 ? 7.814 -4.082 2.104 1.00 96.12 84 SER A CA 1
ATOM 614 C C . SER A 1 84 ? 7.820 -4.948 0.856 1.00 96.12 84 SER A C 1
ATOM 616 O O . SER A 1 84 ? 6.878 -5.693 0.601 1.00 96.12 84 SER A O 1
ATOM 618 N N . ALA A 1 85 ? 8.894 -4.840 0.086 1.00 97.44 85 ALA A N 1
ATOM 619 C CA . ALA A 1 85 ? 9.175 -5.705 -1.048 1.00 97.44 85 ALA A CA 1
ATOM 620 C C . ALA A 1 85 ? 10.442 -6.517 -0.754 1.00 97.44 85 ALA A C 1
ATOM 622 O O . ALA A 1 85 ? 11.200 -6.208 0.171 1.00 97.44 85 ALA A O 1
ATOM 623 N N . ASP A 1 86 ? 10.660 -7.576 -1.527 1.00 95.69 86 ASP A N 1
ATOM 624 C CA . ASP A 1 86 ? 11.888 -8.358 -1.436 1.00 95.69 86 ASP A CA 1
ATOM 625 C C . ASP A 1 86 ? 13.107 -7.576 -1.983 1.00 95.69 86 ASP A C 1
ATOM 627 O O . ASP A 1 86 ? 13.064 -6.368 -2.234 1.00 95.69 86 ASP A O 1
ATOM 631 N N . ARG A 1 87 ? 14.249 -8.260 -2.108 1.00 96.38 87 ARG A N 1
ATOM 632 C CA . ARG A 1 87 ? 15.502 -7.670 -2.610 1.00 96.38 87 ARG A CA 1
ATOM 633 C C . ARG A 1 87 ? 15.746 -7.930 -4.098 1.00 96.38 87 ARG A C 1
ATOM 635 O O . ARG A 1 87 ? 16.827 -7.610 -4.584 1.00 96.38 87 ARG A O 1
ATOM 642 N N . ALA A 1 88 ? 14.801 -8.538 -4.812 1.00 96.69 88 ALA A N 1
ATOM 643 C CA . ALA A 1 88 ? 14.950 -8.782 -6.238 1.00 96.69 88 ALA A CA 1
ATOM 644 C C . ALA A 1 88 ? 14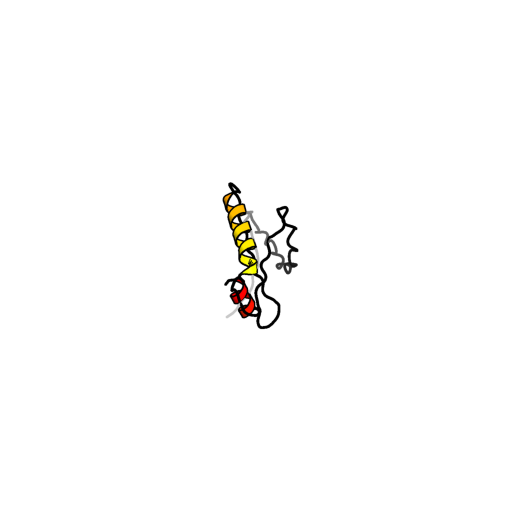.705 -7.485 -7.024 1.00 96.69 88 ALA A C 1
ATOM 646 O O . ALA A 1 88 ? 13.807 -6.713 -6.704 1.00 96.69 88 ALA A O 1
ATOM 647 N N . GLY A 1 89 ? 15.502 -7.238 -8.066 1.00 94.69 89 GLY A N 1
ATOM 648 C CA . GLY A 1 89 ? 15.378 -6.033 -8.892 1.00 94.69 89 GLY A CA 1
ATOM 649 C C . GLY A 1 89 ? 16.043 -4.792 -8.289 1.00 94.69 89 GLY A C 1
ATOM 650 O O . GLY A 1 89 ? 16.989 -4.885 -7.506 1.00 94.69 89 GLY A O 1
ATOM 651 N N . THR A 1 90 ? 15.601 -3.607 -8.722 1.00 97.44 90 THR A N 1
ATOM 652 C CA . THR A 1 90 ? 16.200 -2.335 -8.282 1.00 97.44 90 THR A CA 1
ATOM 653 C C . THR A 1 90 ? 15.501 -1.781 -7.033 1.00 97.44 90 THR A C 1
ATOM 655 O O . THR A 1 90 ? 14.274 -1.869 -6.934 1.00 97.44 90 THR A O 1
ATOM 658 N N . PRO A 1 91 ? 16.222 -1.109 -6.113 1.00 97.62 91 PRO A N 1
ATOM 659 C CA . PRO A 1 91 ? 15.608 -0.510 -4.925 1.00 97.62 91 PRO A CA 1
ATOM 660 C C . PRO A 1 91 ? 14.468 0.468 -5.242 1.00 97.62 91 PRO A C 1
ATOM 662 O O . PRO A 1 91 ? 13.472 0.507 -4.528 1.00 97.62 91 PRO A O 1
ATOM 665 N N . GLY A 1 92 ? 14.583 1.228 -6.339 1.00 97.62 92 GLY A N 1
ATOM 666 C CA . GLY A 1 92 ? 13.543 2.167 -6.769 1.00 97.62 92 GLY A CA 1
ATOM 667 C C . GLY A 1 92 ? 12.242 1.476 -7.185 1.00 97.62 92 GLY A C 1
ATOM 668 O O . GLY A 1 92 ? 11.162 1.937 -6.826 1.00 97.62 92 GLY A O 1
ATOM 669 N N . GLN A 1 93 ? 12.325 0.341 -7.884 1.00 96.88 93 GLN A N 1
ATOM 670 C CA . GLN A 1 93 ? 11.143 -0.455 -8.234 1.00 96.88 93 GLN A CA 1
ATOM 671 C C . GLN A 1 93 ? 10.479 -1.049 -6.991 1.00 96.88 93 GLN A C 1
ATOM 673 O O . GLN A 1 93 ? 9.256 -1.028 -6.888 1.00 96.88 93 GLN A O 1
ATOM 678 N N . ASN A 1 94 ? 11.277 -1.514 -6.030 1.00 97.44 94 ASN A N 1
ATOM 679 C CA . ASN A 1 94 ? 10.774 -2.116 -4.796 1.00 97.44 94 ASN A CA 1
ATOM 680 C C . ASN A 1 94 ? 10.118 -1.073 -3.887 1.00 97.44 94 ASN A C 1
ATOM 682 O O . ASN A 1 94 ? 9.066 -1.340 -3.310 1.00 97.44 94 ASN A O 1
ATOM 686 N N . LEU A 1 95 ? 10.670 0.144 -3.845 1.00 97.62 95 LEU A N 1
ATOM 687 C CA . LEU A 1 95 ? 10.037 1.278 -3.177 1.00 97.62 95 LEU A CA 1
ATOM 688 C C . LEU A 1 95 ? 8.686 1.614 -3.818 1.00 97.62 95 LEU A C 1
ATOM 690 O O . LEU A 1 95 ? 7.685 1.698 -3.110 1.00 97.62 95 LEU A O 1
ATOM 694 N N . LEU A 1 96 ? 8.638 1.742 -5.149 1.00 97.38 96 LEU A N 1
ATOM 695 C CA . LEU A 1 96 ? 7.383 1.990 -5.863 1.00 97.38 96 LEU A CA 1
ATOM 696 C C . LEU A 1 96 ? 6.364 0.868 -5.644 1.00 97.38 96 LEU A C 1
ATOM 698 O O . LEU A 1 96 ? 5.181 1.160 -5.520 1.00 97.38 96 LEU A O 1
ATOM 702 N N . LEU A 1 97 ? 6.794 -0.396 -5.592 1.00 97.31 97 LEU A N 1
ATOM 703 C CA . LEU A 1 97 ? 5.904 -1.525 -5.327 1.00 97.31 97 LEU A CA 1
ATOM 704 C C . LEU A 1 97 ? 5.357 -1.489 -3.895 1.00 97.31 97 LEU A C 1
ATOM 706 O O . LEU A 1 97 ? 4.174 -1.723 -3.705 1.00 97.31 97 LEU A O 1
ATOM 710 N N . SER A 1 98 ? 6.187 -1.140 -2.908 1.00 97.12 98 SER A N 1
ATOM 711 C CA . SER A 1 98 ? 5.781 -1.067 -1.495 1.00 97.12 98 SER A CA 1
ATOM 712 C C . SER A 1 98 ? 4.796 0.063 -1.164 1.00 97.12 98 SER A C 1
ATOM 714 O O . SER A 1 98 ? 4.183 0.038 -0.101 1.00 97.12 98 SER A O 1
ATOM 716 N N . GLN A 1 99 ? 4.666 1.060 -2.046 1.00 96.31 99 GLN A N 1
ATOM 717 C CA . GLN A 1 99 ? 3.763 2.208 -1.886 1.00 96.31 99 GLN A CA 1
ATOM 718 C C . GLN A 1 99 ? 2.411 2.031 -2.591 1.00 96.31 99 GLN A C 1
ATOM 720 O O . GLN A 1 99 ? 1.530 2.872 -2.415 1.00 96.31 99 GLN A O 1
ATOM 725 N N . ARG A 1 100 ? 2.273 0.997 -3.429 1.00 94.56 100 ARG A N 1
ATOM 726 C CA . ARG A 1 100 ? 1.032 0.664 -4.141 1.00 94.56 100 ARG A CA 1
ATOM 727 C C . ARG A 1 100 ? 0.132 -0.196 -3.273 1.00 94.56 100 ARG A C 1
ATOM 729 O O . ARG A 1 100 ? -1.094 -0.001 -3.394 1.00 94.56 100 ARG A O 1
#

Mean predicted aligned error: 16.85 Å

Secondary structure (DSSP, 8-state):
-----------------------------------PPP--SSPPP--PPPTT--PPPGGGHHHHHHHHHHHHHSTT-PPP------SSS-HHHHHHHHT-

Solvent-accessible surface area (backbone atoms only — not comparable to full-atom values): 7359 Å² total; per-residue (Å²): 133,87,86,83,90,82,84,88,86,84,88,85,84,82,91,79,86,80,84,80,78,80,76,81,78,75,77,83,71,81,79,67,82,76,76,78,72,83,76,91,64,80,82,81,87,84,81,83,60,57,90,99,46,71,61,82,47,81,88,50,47,63,58,54,52,50,52,52,50,56,51,73,70,39,87,89,58,87,87,86,84,82,62,76,56,77,84,74,80,53,72,68,58,30,52,58,52,32,74,94